Protein AF-A0A961XLS7-F1 (afdb_monomer_lite)

Sequence (110 aa):
ITLLITVAAMMVSVLLALRSRLVAMQKNRADRYNYQLLDINRRATAATGADDLDALSAELAAIQETVVVALDTDEVTDEGFQSFALLWASVRQTIAERRAELGASTARGM

Structure (mmCIF, N/CA/C/O backbone):
data_AF-A0A961XLS7-F1
#
_entry.id   AF-A0A961XLS7-F1
#
loop_
_atom_site.group_PDB
_atom_site.id
_atom_site.type_symbol
_atom_site.label_atom_id
_atom_site.label_alt_id
_atom_site.label_comp_id
_atom_site.label_asym_id
_atom_site.label_entity_id
_atom_site.label_seq_id
_atom_site.pdbx_PDB_ins_code
_atom_site.Cartn_x
_atom_site.Cartn_y
_atom_site.Cartn_z
_atom_site.occupancy
_atom_site.B_iso_or_equiv
_atom_site.auth_seq_id
_atom_site.auth_comp_id
_atom_site.auth_asym_id
_atom_site.auth_atom_id
_atom_site.pdbx_PDB_model_num
ATOM 1 N N . ILE A 1 1 ? 35.653 7.200 -37.192 1.00 72.81 1 ILE A N 1
ATOM 2 C CA . ILE A 1 1 ? 35.684 6.866 -35.743 1.00 72.81 1 ILE A CA 1
ATOM 3 C C . ILE A 1 1 ? 34.692 7.734 -34.970 1.00 72.81 1 ILE A C 1
ATOM 5 O O . ILE A 1 1 ? 33.825 7.182 -34.311 1.00 72.81 1 ILE A O 1
ATOM 9 N N . THR A 1 2 ? 34.725 9.059 -35.130 1.00 81.50 2 THR A N 1
ATOM 10 C CA . THR A 1 2 ? 33.808 10.001 -34.458 1.00 81.50 2 THR A CA 1
ATOM 11 C C . THR A 1 2 ? 32.328 9.685 -34.696 1.00 81.50 2 THR A C 1
ATOM 13 O O . THR A 1 2 ? 31.580 9.592 -33.734 1.00 81.50 2 THR A O 1
ATOM 16 N N . LEU A 1 3 ? 31.930 9.393 -35.943 1.00 80.00 3 LEU A N 1
ATOM 17 C CA . LEU A 1 3 ? 30.543 9.049 -36.295 1.00 80.00 3 LEU A CA 1
ATOM 18 C C . LEU A 1 3 ? 30.008 7.819 -35.534 1.00 80.00 3 LEU A C 1
ATOM 20 O O . LEU A 1 3 ? 28.873 7.826 -35.071 1.00 80.00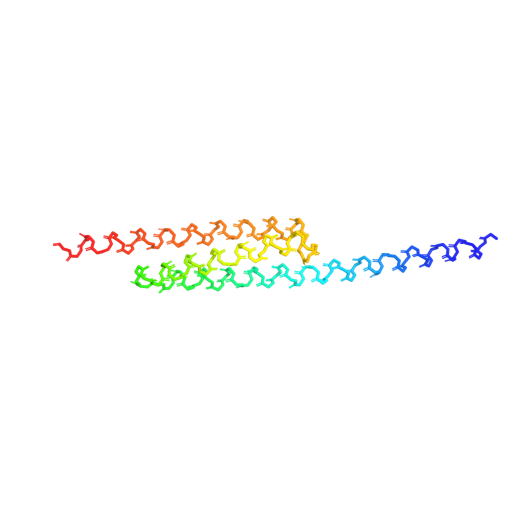 3 LEU A O 1
ATOM 24 N N . LEU A 1 4 ? 30.833 6.781 -35.360 1.00 85.31 4 LEU A N 1
ATOM 25 C CA . LEU A 1 4 ? 30.448 5.562 -34.636 1.00 85.31 4 LEU A CA 1
ATOM 26 C C . LEU A 1 4 ? 30.215 5.837 -33.147 1.00 85.31 4 LEU A C 1
ATOM 28 O O . LEU A 1 4 ? 29.266 5.316 -32.570 1.00 85.31 4 LEU A O 1
ATOM 32 N N . ILE A 1 5 ? 31.047 6.689 -32.544 1.00 84.88 5 ILE A N 1
ATOM 33 C CA . ILE A 1 5 ? 30.915 7.086 -31.138 1.00 84.88 5 ILE A CA 1
ATOM 34 C C . ILE A 1 5 ? 29.623 7.884 -30.936 1.00 84.88 5 ILE A C 1
ATOM 36 O O . ILE A 1 5 ? 28.893 7.638 -29.979 1.00 84.88 5 ILE A O 1
ATOM 40 N N . THR A 1 6 ? 29.295 8.798 -31.854 1.00 86.12 6 THR A N 1
ATOM 41 C CA . THR A 1 6 ? 28.066 9.598 -31.761 1.00 86.12 6 THR A CA 1
ATOM 42 C C . THR A 1 6 ? 26.818 8.729 -31.914 1.00 86.12 6 THR A C 1
ATOM 44 O O . THR A 1 6 ? 25.890 8.847 -31.118 1.00 86.12 6 THR A O 1
ATOM 47 N N . VAL A 1 7 ? 26.813 7.801 -32.876 1.00 87.12 7 VAL A N 1
ATOM 48 C CA . VAL A 1 7 ? 25.693 6.867 -33.085 1.00 87.12 7 VAL A CA 1
ATOM 49 C C . VAL A 1 7 ? 25.506 5.939 -31.876 1.00 87.12 7 VAL A C 1
ATOM 51 O O . VAL A 1 7 ? 24.376 5.729 -31.436 1.00 87.12 7 VAL A O 1
ATOM 54 N N . ALA A 1 8 ? 26.594 5.442 -31.279 1.00 86.38 8 ALA A N 1
ATOM 55 C CA . ALA A 1 8 ? 26.534 4.644 -30.054 1.00 86.38 8 ALA A CA 1
ATOM 56 C C . ALA A 1 8 ? 25.984 5.446 -28.861 1.00 86.38 8 ALA A C 1
ATOM 58 O O . ALA A 1 8 ? 25.101 4.966 -28.150 1.00 86.38 8 ALA A O 1
ATOM 59 N N . ALA A 1 9 ? 26.442 6.688 -28.674 1.00 84.50 9 ALA A N 1
ATOM 60 C CA . ALA A 1 9 ? 25.943 7.564 -27.617 1.00 84.50 9 ALA A CA 1
ATOM 61 C C . ALA A 1 9 ? 24.441 7.868 -27.780 1.00 84.50 9 ALA A C 1
ATOM 63 O O . ALA A 1 9 ? 23.694 7.863 -26.797 1.00 84.50 9 ALA A O 1
ATOM 64 N N . MET A 1 10 ? 23.969 8.066 -29.016 1.00 86.62 10 MET A N 1
ATOM 65 C CA . MET A 1 10 ? 22.543 8.255 -29.301 1.00 86.62 10 MET A CA 1
ATOM 66 C C . MET A 1 10 ? 21.721 7.003 -28.981 1.00 86.62 10 MET A C 1
ATOM 68 O O . MET A 1 10 ? 20.676 7.124 -28.348 1.00 86.62 10 MET A O 1
ATOM 72 N N . MET A 1 11 ? 22.198 5.805 -29.339 1.00 89.06 11 MET A N 1
ATOM 73 C CA . MET A 1 11 ? 21.508 4.553 -28.997 1.00 89.06 11 MET A CA 1
ATOM 74 C C . MET A 1 11 ? 21.374 4.361 -27.484 1.00 89.06 11 MET A C 1
ATOM 76 O O . MET A 1 11 ? 20.286 4.049 -27.005 1.00 89.06 11 MET A O 1
ATOM 80 N N . VAL A 1 12 ? 22.440 4.615 -26.719 1.00 89.12 12 VAL A N 1
ATOM 81 C CA . VAL A 1 12 ? 22.392 4.558 -25.247 1.00 89.12 12 VAL A CA 1
ATOM 82 C C . VAL A 1 12 ? 21.394 5.576 -24.694 1.00 89.12 12 VAL A C 1
ATOM 84 O O . VAL A 1 12 ? 20.611 5.252 -23.804 1.00 89.12 12 VAL A O 1
ATOM 87 N N . SER A 1 13 ? 21.365 6.784 -25.256 1.00 86.88 13 SER A N 1
ATOM 88 C CA . SER A 1 13 ? 20.449 7.848 -24.824 1.00 86.88 13 SER A CA 1
ATOM 89 C C . SER A 1 13 ? 18.984 7.477 -25.069 1.00 86.88 13 SER A C 1
ATOM 91 O O . SER A 1 13 ? 18.143 7.674 -24.193 1.00 86.88 13 SER A O 1
ATOM 93 N N . VAL A 1 14 ? 18.680 6.882 -26.226 1.00 87.00 14 VAL A N 1
ATOM 94 C CA . VAL A 1 14 ? 17.339 6.371 -26.547 1.00 87.00 14 VAL A CA 1
ATOM 95 C C . VAL A 1 14 ? 16.946 5.240 -25.595 1.00 87.00 14 VAL A C 1
ATOM 97 O O . VAL A 1 14 ? 15.831 5.245 -25.075 1.00 87.00 14 VAL A O 1
ATOM 100 N N . LEU A 1 15 ? 17.862 4.311 -25.305 1.00 88.12 15 LEU A N 1
ATOM 101 C CA . LEU A 1 15 ? 17.605 3.194 -24.393 1.00 88.12 15 LEU A CA 1
ATOM 102 C C . LEU A 1 15 ? 17.307 3.680 -22.964 1.00 88.12 15 LEU A C 1
ATOM 104 O O . LEU A 1 15 ? 16.359 3.220 -22.328 1.00 88.12 15 LEU A O 1
ATOM 108 N N . LEU A 1 16 ? 18.079 4.654 -22.475 1.00 87.75 16 LEU A N 1
ATOM 109 C CA . LEU A 1 16 ? 17.879 5.267 -21.161 1.00 87.75 16 LEU A CA 1
ATOM 110 C C . LEU A 1 16 ? 16.563 6.048 -21.082 1.00 87.75 16 LEU A C 1
ATOM 112 O O . LEU A 1 16 ? 15.865 5.958 -20.073 1.00 87.75 16 LEU A O 1
ATOM 116 N N . ALA A 1 17 ? 16.199 6.775 -22.140 1.00 82.62 17 ALA A N 1
ATOM 117 C CA . ALA A 1 17 ? 14.940 7.514 -22.208 1.00 82.62 17 ALA A CA 1
ATOM 118 C C . ALA A 1 17 ? 13.714 6.587 -22.271 1.00 82.62 17 ALA A C 1
ATOM 120 O O . ALA A 1 17 ? 12.668 6.894 -21.701 1.00 82.62 17 ALA A O 1
ATOM 121 N N . LEU A 1 18 ? 13.829 5.438 -22.940 1.00 84.50 18 LEU A N 1
ATOM 122 C CA . LEU A 1 18 ? 12.768 4.436 -22.958 1.00 84.50 18 LEU A CA 1
ATOM 123 C C . LEU A 1 18 ? 12.611 3.781 -21.581 1.00 84.50 18 LEU A C 1
ATOM 125 O O . LEU A 1 18 ? 11.497 3.695 -21.064 1.00 84.50 18 LEU A O 1
ATOM 129 N N . ARG A 1 19 ? 13.730 3.405 -20.949 1.00 83.00 19 ARG A N 1
ATOM 130 C CA . ARG A 1 19 ? 13.738 2.868 -19.583 1.00 83.00 19 ARG A CA 1
ATOM 131 C C . ARG A 1 19 ? 13.115 3.848 -18.588 1.00 83.00 19 ARG A C 1
ATOM 133 O O . ARG A 1 19 ? 12.292 3.437 -17.778 1.00 83.00 19 ARG A O 1
ATOM 140 N N . SER A 1 20 ? 13.475 5.132 -18.645 1.00 75.94 20 SER A N 1
ATOM 141 C CA . SER A 1 20 ? 12.946 6.131 -17.707 1.00 75.94 20 SER A CA 1
ATOM 142 C C . SER A 1 20 ? 11.436 6.326 -17.849 1.00 75.94 20 SER A C 1
ATOM 144 O O . SER A 1 20 ? 10.752 6.493 -16.842 1.00 75.94 20 SER A O 1
ATOM 146 N N . ARG A 1 21 ? 10.894 6.233 -19.071 1.00 80.31 21 ARG A N 1
ATOM 147 C CA . ARG A 1 21 ? 9.444 6.277 -19.311 1.00 80.31 21 ARG A CA 1
ATOM 148 C C . ARG A 1 21 ? 8.714 5.073 -18.723 1.00 80.31 21 ARG A C 1
ATOM 150 O O . ARG A 1 21 ? 7.679 5.266 -18.093 1.00 80.31 21 ARG A O 1
ATOM 157 N N . LEU A 1 22 ? 9.253 3.864 -18.883 1.00 75.75 22 LEU A N 1
ATOM 158 C CA . LEU A 1 22 ? 8.662 2.652 -18.302 1.00 75.75 22 LEU A CA 1
ATOM 159 C C . LEU A 1 22 ? 8.643 2.719 -16.769 1.00 75.75 22 LEU A C 1
ATOM 161 O O . LEU A 1 22 ? 7.594 2.522 -16.159 1.00 75.75 22 LEU A O 1
ATOM 165 N N . VAL A 1 23 ? 9.764 3.114 -16.157 1.00 74.44 23 VAL A N 1
ATOM 166 C CA . VAL A 1 23 ? 9.864 3.297 -14.699 1.00 74.44 23 VAL A CA 1
ATOM 167 C C . VAL A 1 23 ? 8.893 4.373 -14.203 1.00 74.44 23 VAL A C 1
ATOM 169 O O . VAL A 1 23 ? 8.226 4.183 -13.188 1.00 74.44 23 VAL A O 1
ATOM 172 N N . ALA A 1 24 ? 8.759 5.492 -14.923 1.00 72.81 24 ALA A N 1
ATOM 173 C CA . ALA A 1 24 ? 7.811 6.546 -14.565 1.00 72.81 24 ALA A CA 1
ATOM 174 C C . ALA A 1 24 ? 6.349 6.064 -14.623 1.00 72.81 24 ALA A C 1
ATOM 176 O O . ALA A 1 24 ? 5.552 6.422 -13.756 1.00 72.81 24 ALA A O 1
ATOM 177 N N . MET A 1 25 ? 5.995 5.227 -15.605 1.00 73.62 25 MET A N 1
ATOM 178 C CA . MET A 1 25 ? 4.656 4.638 -15.703 1.00 73.62 25 MET A CA 1
ATOM 179 C C . MET A 1 25 ? 4.367 3.651 -14.565 1.00 73.62 25 MET A C 1
ATOM 181 O O . MET A 1 25 ? 3.286 3.713 -13.981 1.00 73.62 25 MET A O 1
ATOM 185 N N . GLN A 1 26 ? 5.322 2.781 -14.223 1.00 77.19 26 GLN A N 1
ATOM 186 C CA . GLN A 1 26 ? 5.185 1.835 -13.106 1.00 77.19 26 GLN A CA 1
ATOM 187 C C . GLN A 1 26 ? 5.067 2.564 -11.761 1.00 77.19 26 GLN A C 1
ATOM 189 O O . GLN A 1 26 ? 4.192 2.245 -10.956 1.00 77.19 26 GLN A O 1
ATOM 194 N N . LYS A 1 27 ? 5.877 3.611 -11.539 1.00 74.81 27 LYS A N 1
ATOM 195 C CA . LYS A 1 27 ? 5.785 4.460 -10.341 1.00 74.81 27 LYS A CA 1
ATOM 196 C C . LYS A 1 27 ? 4.395 5.081 -10.190 1.00 74.81 27 LYS A C 1
ATOM 198 O O . LYS A 1 27 ? 3.798 4.995 -9.124 1.00 74.81 27 LYS A O 1
ATOM 203 N N . ASN A 1 28 ? 3.843 5.616 -11.278 1.00 73.00 28 ASN A N 1
ATOM 204 C CA . ASN A 1 28 ? 2.505 6.204 -11.270 1.00 73.00 28 ASN A CA 1
ATOM 205 C C . ASN A 1 28 ? 1.404 5.180 -10.913 1.00 73.00 28 ASN A C 1
ATOM 207 O O . ASN A 1 28 ? 0.387 5.550 -10.325 1.00 73.00 28 ASN A O 1
ATOM 211 N N . ARG A 1 29 ? 1.590 3.886 -11.233 1.00 78.56 29 ARG A N 1
ATOM 212 C CA . ARG A 1 29 ? 0.673 2.826 -10.777 1.00 78.56 29 ARG A CA 1
ATOM 213 C C . ARG A 1 29 ? 0.851 2.488 -9.302 1.00 78.56 29 ARG A C 1
ATOM 215 O O . ARG A 1 29 ? -0.153 2.383 -8.605 1.00 78.56 29 ARG A O 1
ATOM 222 N N . ALA A 1 30 ? 2.086 2.346 -8.823 1.00 83.38 30 ALA A N 1
ATOM 223 C CA . ALA A 1 30 ? 2.355 2.084 -7.407 1.00 83.38 30 ALA A CA 1
ATOM 224 C C . ALA A 1 30 ? 1.776 3.192 -6.506 1.00 83.38 30 ALA A C 1
ATOM 226 O O . ALA A 1 30 ? 1.119 2.907 -5.503 1.00 83.38 30 ALA A O 1
ATOM 227 N N . ASP A 1 31 ? 1.922 4.455 -6.919 1.00 87.25 31 ASP A N 1
ATOM 228 C CA . ASP A 1 31 ? 1.378 5.610 -6.201 1.00 87.25 31 ASP A CA 1
ATOM 229 C C . ASP A 1 31 ? -0.153 5.546 -6.073 1.00 87.25 31 ASP A C 1
ATOM 231 O O . ASP A 1 31 ? -0.705 5.905 -5.032 1.00 87.25 31 ASP A O 1
ATOM 235 N N . ARG A 1 32 ? -0.858 5.018 -7.084 1.00 89.56 32 ARG A N 1
ATOM 236 C CA . ARG A 1 32 ? -2.317 4.842 -7.032 1.00 89.56 32 ARG A CA 1
ATOM 237 C C . ARG A 1 32 ? -2.740 3.934 -5.878 1.00 89.56 32 ARG A C 1
ATOM 239 O O . ARG A 1 32 ? -3.662 4.291 -5.147 1.00 89.56 32 ARG A O 1
ATOM 246 N N . TYR A 1 33 ? -2.065 2.801 -5.696 1.00 91.62 33 TYR A N 1
ATOM 247 C CA . TYR A 1 33 ? -2.362 1.882 -4.595 1.00 91.62 33 TYR A CA 1
ATOM 248 C C . TYR A 1 33 ? -2.046 2.512 -3.238 1.00 91.62 33 TYR A C 1
ATOM 250 O O . TYR A 1 33 ? -2.832 2.388 -2.300 1.00 91.62 33 TYR A O 1
ATOM 258 N N . ASN A 1 34 ? -0.957 3.280 -3.150 1.00 92.00 34 ASN A N 1
ATOM 259 C CA . ASN A 1 34 ? -0.616 4.018 -1.936 1.00 92.00 34 ASN A CA 1
ATOM 260 C C . ASN A 1 34 ? -1.705 5.034 -1.558 1.00 92.00 34 ASN A C 1
ATOM 262 O O . ASN A 1 34 ? -2.088 5.117 -0.392 1.00 92.00 34 ASN A O 1
ATOM 266 N N . TYR A 1 35 ? -2.268 5.765 -2.526 1.00 92.56 35 TYR A N 1
ATOM 267 C CA . TYR A 1 35 ? -3.382 6.679 -2.256 1.00 92.56 35 TYR A CA 1
ATOM 268 C C . TYR A 1 35 ? -4.638 5.960 -1.759 1.00 92.56 35 TYR A C 1
ATOM 270 O O . TYR A 1 35 ? -5.309 6.477 -0.865 1.00 92.56 35 TYR A O 1
ATOM 278 N N . GLN A 1 36 ? -4.939 4.770 -2.286 1.00 94.44 36 GLN A N 1
ATOM 279 C CA . GLN A 1 36 ? -6.063 3.966 -1.798 1.00 94.44 36 GLN A CA 1
ATOM 280 C C . GLN A 1 36 ? -5.839 3.521 -0.347 1.00 94.44 36 GLN A C 1
ATOM 282 O O . GLN A 1 36 ? -6.738 3.658 0.479 1.00 94.44 36 GLN A O 1
ATOM 287 N N . LEU A 1 37 ? -4.626 3.079 0.001 1.00 95.94 37 LEU A N 1
ATOM 288 C CA . LEU A 1 37 ? -4.280 2.742 1.384 1.00 95.94 37 LEU A CA 1
ATOM 289 C C . LEU A 1 37 ? -4.411 3.946 2.326 1.00 95.94 37 LEU A C 1
ATOM 291 O O . LEU A 1 37 ? -4.971 3.817 3.412 1.00 95.94 37 LEU A O 1
ATOM 295 N N . LEU A 1 38 ? -3.944 5.128 1.914 1.00 95.62 38 LEU A N 1
ATOM 296 C CA . LEU A 1 38 ? -4.080 6.352 2.711 1.00 95.62 38 LEU A CA 1
ATOM 297 C C . LEU A 1 38 ? -5.546 6.748 2.932 1.00 95.62 38 LEU A C 1
ATOM 299 O O . LEU A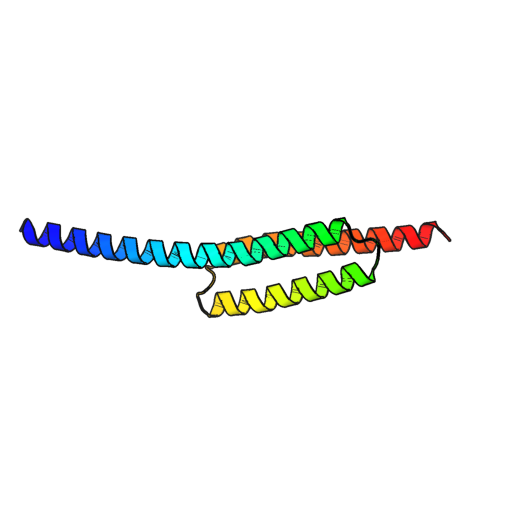 1 38 ? -5.882 7.284 3.990 1.00 95.62 38 LEU A O 1
ATOM 303 N N . ASP A 1 39 ? -6.418 6.497 1.955 1.00 96.50 39 ASP A N 1
ATOM 304 C CA . ASP A 1 39 ? -7.854 6.736 2.094 1.00 96.50 39 ASP A CA 1
ATOM 305 C C . ASP A 1 39 ? -8.508 5.762 3.082 1.00 96.50 39 ASP A C 1
ATOM 307 O O . ASP A 1 39 ? -9.201 6.199 4.006 1.00 96.50 39 ASP A O 1
ATOM 311 N N . ILE A 1 40 ? -8.203 4.464 2.963 1.00 96.38 40 ILE A N 1
ATOM 312 C CA . ILE A 1 40 ? -8.637 3.436 3.922 1.00 96.38 40 ILE A CA 1
ATOM 313 C C . ILE A 1 40 ? -8.170 3.799 5.328 1.00 96.38 40 ILE A C 1
ATOM 315 O O . ILE A 1 40 ? -8.961 3.737 6.264 1.00 96.38 40 ILE A O 1
ATOM 319 N N . ASN A 1 41 ? -6.919 4.233 5.485 1.00 96.62 41 ASN A N 1
ATOM 320 C CA . ASN A 1 41 ? -6.382 4.629 6.781 1.00 96.62 41 ASN A CA 1
ATOM 321 C C . ASN A 1 41 ? -7.182 5.778 7.404 1.00 96.62 41 ASN A C 1
ATOM 323 O O . ASN A 1 41 ? -7.585 5.710 8.563 1.00 96.62 41 ASN A O 1
ATOM 327 N N . ARG A 1 42 ? -7.469 6.818 6.611 1.00 96.94 42 ARG A N 1
ATOM 328 C CA . ARG A 1 42 ? -8.260 7.973 7.054 1.00 96.94 42 ARG A CA 1
ATOM 329 C C . ARG A 1 42 ? -9.659 7.551 7.501 1.00 96.94 42 ARG A C 1
ATOM 331 O O . ARG A 1 42 ? -10.140 8.008 8.536 1.00 96.94 42 ARG A O 1
ATOM 338 N N . ARG A 1 43 ? -10.300 6.670 6.730 1.00 96.81 43 ARG A N 1
ATOM 339 C CA . ARG A 1 43 ? -11.623 6.116 7.044 1.00 96.81 43 ARG A CA 1
ATOM 340 C C . ARG A 1 43 ? -11.587 5.222 8.283 1.00 96.81 43 ARG A C 1
ATOM 342 O O . ARG A 1 43 ? -12.487 5.325 9.106 1.00 96.81 43 ARG A O 1
ATOM 349 N N . ALA A 1 44 ? -10.540 4.420 8.461 1.00 95.56 44 ALA A N 1
ATOM 350 C CA . ALA A 1 44 ? -10.347 3.586 9.644 1.00 95.56 44 ALA A CA 1
ATOM 351 C C . ALA A 1 44 ? -10.217 4.429 10.914 1.00 95.56 44 ALA A C 1
ATOM 353 O O . ALA A 1 44 ? -10.895 4.150 11.896 1.00 95.56 44 ALA A O 1
ATOM 354 N N . THR A 1 45 ? -9.428 5.506 10.889 1.00 94.06 45 THR A N 1
ATOM 355 C CA . THR A 1 45 ? -9.318 6.428 12.031 1.00 94.06 45 THR A CA 1
ATOM 356 C C . THR A 1 45 ? -10.658 7.087 12.379 1.00 94.06 45 THR A C 1
ATOM 358 O O . THR A 1 45 ? -10.953 7.300 13.553 1.00 94.06 45 THR A O 1
ATOM 361 N N . ALA A 1 46 ? -11.482 7.396 11.375 1.00 94.31 46 ALA A N 1
ATOM 362 C CA . ALA A 1 46 ? -12.787 8.031 11.562 1.00 94.31 46 ALA A CA 1
ATOM 363 C C . ALA A 1 46 ? -13.932 7.046 11.870 1.00 94.31 46 ALA A C 1
ATOM 365 O O . ALA A 1 46 ? -15.031 7.488 12.203 1.00 94.31 46 ALA A O 1
ATOM 366 N N . ALA A 1 47 ? -13.701 5.736 11.760 1.00 94.50 47 ALA A N 1
ATOM 367 C CA . ALA A 1 47 ? -14.743 4.730 11.918 1.00 94.50 47 ALA A CA 1
ATOM 368 C C . ALA A 1 47 ? -15.315 4.729 13.342 1.00 94.50 47 ALA A C 1
ATOM 370 O O . ALA A 1 47 ? -14.583 4.815 14.338 1.00 94.50 47 ALA A O 1
ATOM 371 N N . THR A 1 48 ? -16.637 4.607 13.436 1.00 91.75 48 THR A N 1
ATOM 372 C CA . THR A 1 48 ? -17.373 4.567 14.709 1.00 91.75 48 THR A CA 1
ATOM 373 C C . THR A 1 48 ? -18.005 3.208 14.987 1.00 91.75 48 THR A C 1
ATOM 375 O O . THR A 1 48 ? -18.388 2.954 16.126 1.00 91.75 48 THR A O 1
ATOM 378 N N . GLY A 1 49 ? -18.106 2.340 13.976 1.00 90.25 49 GLY A N 1
ATOM 379 C CA . GLY A 1 49 ? -18.662 0.995 14.093 1.00 90.25 49 GLY A CA 1
ATOM 380 C C . GLY A 1 49 ? -17.651 -0.104 13.766 1.00 90.25 49 GLY A C 1
ATOM 381 O O . GLY A 1 49 ? -16.714 0.095 12.994 1.00 90.25 49 GLY A O 1
ATOM 382 N N . ALA A 1 50 ? -17.866 -1.288 14.345 1.00 90.69 50 ALA A N 1
ATOM 383 C CA . ALA A 1 50 ? -17.106 -2.486 13.991 1.00 90.69 50 ALA A CA 1
ATOM 384 C C . ALA A 1 50 ? -17.365 -2.913 12.534 1.00 90.69 50 ALA A C 1
ATOM 386 O O . ALA A 1 50 ? -16.420 -3.279 11.839 1.00 90.69 50 ALA A O 1
ATOM 387 N N . ASP A 1 51 ? -18.604 -2.759 12.057 1.00 92.50 51 ASP A N 1
ATOM 388 C CA . ASP A 1 51 ? -18.998 -3.089 10.682 1.00 92.50 51 ASP A CA 1
ATOM 389 C C . ASP A 1 51 ? -18.238 -2.244 9.641 1.00 92.50 51 ASP A C 1
ATOM 391 O O . ASP A 1 51 ? -17.794 -2.762 8.614 1.00 92.50 51 ASP A O 1
ATOM 395 N N . ASP A 1 52 ? -18.001 -0.956 9.929 1.00 93.06 52 ASP A N 1
ATOM 396 C CA . ASP A 1 52 ? -17.197 -0.074 9.067 1.00 93.06 52 ASP A CA 1
ATOM 397 C C . ASP A 1 52 ? -15.760 -0.598 8.935 1.00 93.06 52 ASP A C 1
ATOM 399 O O . ASP A 1 52 ? -15.169 -0.596 7.852 1.00 93.06 52 ASP A O 1
ATOM 403 N N . LEU A 1 53 ? -15.188 -1.075 10.045 1.00 95.00 53 LEU A N 1
ATOM 404 C CA . LEU A 1 53 ? -13.840 -1.638 10.077 1.00 95.00 53 LEU A CA 1
ATOM 405 C C . LEU A 1 53 ? -13.762 -2.996 9.375 1.00 95.00 53 LEU A C 1
ATOM 407 O O . LEU A 1 53 ? -12.711 -3.323 8.817 1.00 95.00 53 LEU A O 1
ATOM 411 N N . ASP A 1 54 ? -14.828 -3.795 9.394 1.00 95.00 54 ASP A N 1
ATOM 412 C CA . ASP A 1 54 ? -14.912 -5.048 8.637 1.00 95.00 54 ASP A CA 1
ATOM 413 C C . ASP A 1 54 ? -14.927 -4.759 7.132 1.00 95.00 54 ASP A C 1
ATOM 415 O O . ASP A 1 54 ? -14.126 -5.332 6.388 1.00 95.00 54 ASP A O 1
ATOM 419 N N . ALA A 1 55 ? -15.736 -3.789 6.694 1.00 96.25 55 ALA A N 1
ATOM 420 C CA . ALA A 1 55 ? -15.763 -3.339 5.303 1.00 96.25 55 ALA A CA 1
ATOM 421 C C . ALA A 1 55 ? -14.392 -2.810 4.840 1.00 96.25 55 ALA A C 1
ATOM 423 O O . ALA A 1 55 ? -13.900 -3.188 3.776 1.00 96.25 55 ALA A O 1
ATOM 424 N N . LEU A 1 56 ? -13.726 -1.996 5.667 1.00 97.00 56 LEU A N 1
ATOM 425 C CA . LEU A 1 56 ? -12.372 -1.495 5.400 1.00 97.00 56 LEU A CA 1
ATOM 426 C C . LEU A 1 56 ? -11.326 -2.614 5.335 1.00 97.00 56 LEU A C 1
ATOM 428 O O . LEU A 1 56 ? -10.411 -2.555 4.516 1.00 97.00 56 LEU A O 1
ATOM 432 N N . SER A 1 57 ? -11.460 -3.643 6.177 1.00 96.44 57 SER A N 1
ATOM 433 C CA . SER A 1 57 ? -10.565 -4.808 6.164 1.00 96.44 57 SER A CA 1
ATOM 434 C C . SER A 1 57 ? -10.710 -5.606 4.865 1.00 96.44 57 SER A C 1
ATOM 436 O O . SER A 1 57 ? -9.709 -6.052 4.305 1.00 96.44 57 SER A O 1
ATOM 438 N N . ALA A 1 58 ? -11.940 -5.758 4.365 1.00 96.88 58 ALA A N 1
ATOM 439 C CA . ALA A 1 58 ? -12.211 -6.417 3.091 1.00 96.88 58 ALA A CA 1
ATOM 440 C C . ALA A 1 58 ? -11.655 -5.617 1.901 1.00 96.88 58 ALA A C 1
ATOM 442 O O . ALA A 1 58 ? -11.016 -6.187 1.018 1.00 96.88 58 ALA A O 1
ATOM 443 N N . GLU A 1 59 ? -11.828 -4.292 1.899 1.00 96.81 59 GLU A N 1
ATOM 444 C CA . GLU A 1 59 ? -11.259 -3.416 0.866 1.00 96.81 59 GLU A CA 1
ATOM 445 C C . GLU A 1 59 ? -9.725 -3.473 0.854 1.00 96.81 59 GLU A C 1
ATOM 447 O O . GLU A 1 59 ? -9.104 -3.595 -0.204 1.00 96.81 59 GLU A O 1
ATOM 452 N N . LEU A 1 60 ? -9.106 -3.473 2.038 1.00 96.88 60 LEU A N 1
ATOM 453 C CA . LEU A 1 60 ? -7.661 -3.608 2.193 1.00 96.88 60 LEU A CA 1
ATOM 454 C C . LEU A 1 60 ? -7.133 -4.942 1.631 1.00 96.88 60 LEU A C 1
ATOM 456 O O . LEU A 1 60 ? -6.053 -4.976 1.034 1.00 96.88 60 LEU A O 1
ATOM 460 N N . ALA A 1 61 ? -7.883 -6.034 1.806 1.00 96.12 61 ALA A N 1
ATOM 461 C CA . ALA A 1 61 ? -7.543 -7.342 1.249 1.00 96.12 61 ALA A CA 1
ATOM 462 C C . ALA A 1 61 ? -7.667 -7.366 -0.285 1.00 96.12 61 ALA A C 1
ATOM 464 O O . ALA A 1 61 ? -6.771 -7.865 -0.964 1.00 96.12 61 ALA A O 1
ATOM 465 N N . ALA A 1 62 ? -8.718 -6.760 -0.844 1.00 96.44 62 ALA A N 1
ATOM 466 C CA . ALA A 1 62 ? -8.911 -6.680 -2.293 1.00 96.44 62 ALA A CA 1
ATOM 467 C C . ALA A 1 62 ? -7.793 -5.881 -2.995 1.00 96.44 62 ALA A C 1
ATOM 469 O O . ALA A 1 62 ? -7.319 -6.257 -4.072 1.00 96.44 62 ALA A O 1
ATOM 470 N N . ILE A 1 63 ? -7.320 -4.793 -2.375 1.00 95.00 63 ILE A N 1
ATOM 471 C CA . ILE A 1 63 ? -6.177 -4.025 -2.895 1.00 95.00 63 ILE A CA 1
ATOM 472 C C . ILE A 1 63 ? -4.900 -4.865 -2.865 1.00 95.00 63 ILE A C 1
ATOM 474 O O . ILE A 1 63 ? -4.126 -4.820 -3.819 1.00 95.00 63 ILE A O 1
ATOM 478 N N . GLN A 1 64 ? -4.678 -5.641 -1.799 1.00 94.94 64 GLN A N 1
ATOM 479 C CA . GLN A 1 64 ? -3.514 -6.522 -1.707 1.00 94.94 64 GLN A CA 1
ATOM 480 C C . GLN A 1 64 ? -3.489 -7.545 -2.846 1.00 94.94 64 GLN A C 1
ATOM 482 O O . GLN A 1 64 ? -2.454 -7.701 -3.488 1.00 94.94 64 GLN A O 1
ATOM 487 N N . GLU A 1 65 ? -4.618 -8.196 -3.129 1.00 94.94 65 GLU A N 1
ATOM 488 C CA . GLU A 1 65 ? -4.733 -9.139 -4.246 1.00 94.94 65 GLU A CA 1
ATOM 489 C C . GLU A 1 65 ? -4.416 -8.461 -5.587 1.00 94.94 65 GLU A C 1
ATOM 491 O O . GLU A 1 65 ? -3.592 -8.949 -6.361 1.00 94.94 65 GLU A O 1
ATOM 496 N N . THR A 1 66 ? -4.991 -7.277 -5.816 1.00 93.25 66 THR A N 1
ATOM 497 C CA . THR A 1 66 ? -4.766 -6.499 -7.044 1.00 93.25 66 THR A CA 1
ATOM 498 C C . THR A 1 66 ? -3.292 -6.123 -7.219 1.00 93.25 66 THR A C 1
ATOM 500 O O . THR A 1 66 ? -2.743 -6.248 -8.312 1.00 93.25 66 THR A O 1
ATOM 503 N N . VAL A 1 67 ? -2.627 -5.684 -6.147 1.00 92.62 67 VAL A N 1
ATOM 504 C CA . VAL A 1 67 ? -1.209 -5.307 -6.184 1.00 92.62 67 VAL A CA 1
ATOM 505 C C . VAL A 1 67 ? -0.300 -6.503 -6.441 1.00 92.62 67 VAL A C 1
ATOM 507 O O . VAL A 1 67 ? 0.683 -6.356 -7.161 1.00 92.62 67 VAL A O 1
ATOM 510 N N . VAL A 1 68 ? -0.612 -7.677 -5.890 1.00 93.19 68 VAL A N 1
ATOM 511 C CA . VAL A 1 68 ? 0.178 -8.893 -6.140 1.00 93.19 68 VAL A CA 1
ATOM 512 C C . VAL A 1 68 ? 0.111 -9.288 -7.616 1.00 93.19 68 VAL A C 1
ATOM 514 O O . VAL A 1 68 ? 1.144 -9.580 -8.211 1.00 93.19 68 VAL A O 1
ATOM 517 N N . VAL A 1 69 ? -1.069 -9.212 -8.239 1.00 92.56 69 VAL A N 1
ATOM 518 C CA . VAL A 1 69 ? -1.210 -9.432 -9.690 1.00 92.56 69 VAL A CA 1
ATOM 519 C C . VAL A 1 69 ? -0.477 -8.349 -10.490 1.00 92.56 69 VAL A C 1
A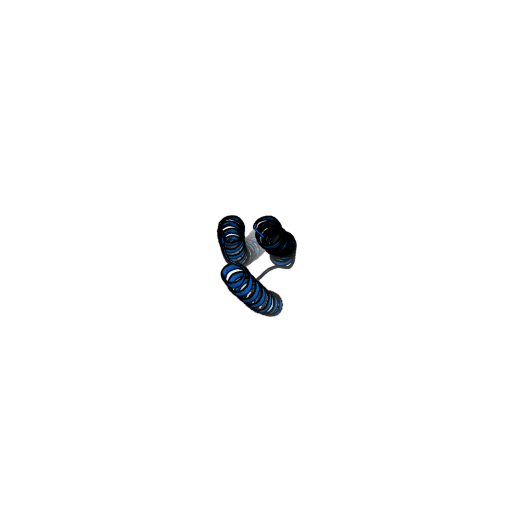TOM 521 O O . VAL A 1 69 ? 0.165 -8.641 -11.498 1.00 92.56 69 VAL A O 1
ATOM 524 N N . ALA A 1 70 ? -0.525 -7.094 -10.040 1.00 89.31 70 ALA A N 1
ATOM 525 C CA . ALA A 1 70 ? 0.184 -5.993 -10.691 1.00 89.31 70 ALA A CA 1
ATOM 526 C C . ALA A 1 70 ? 1.716 -6.136 -10.600 1.00 89.31 70 ALA A C 1
ATOM 528 O O . ALA A 1 70 ? 2.423 -5.698 -11.504 1.00 89.31 70 ALA A O 1
ATOM 529 N N . LEU A 1 71 ? 2.234 -6.755 -9.536 1.00 90.81 71 LEU A N 1
ATOM 530 C CA . LEU A 1 71 ? 3.651 -7.101 -9.424 1.00 90.81 71 LEU A CA 1
ATOM 531 C C . LEU A 1 71 ? 4.020 -8.213 -10.414 1.00 90.81 71 LEU A C 1
ATOM 533 O O . LEU A 1 71 ? 4.990 -8.071 -11.147 1.00 90.81 71 LEU A O 1
ATOM 537 N N . ASP A 1 72 ? 3.220 -9.281 -10.478 1.00 91.25 72 ASP A N 1
ATOM 538 C CA . ASP A 1 72 ? 3.449 -10.413 -11.393 1.00 91.25 72 ASP A CA 1
ATOM 539 C C . ASP A 1 72 ? 3.414 -10.003 -12.878 1.00 91.25 72 ASP A C 1
ATOM 541 O O . ASP A 1 72 ? 4.129 -10.549 -13.712 1.00 91.25 72 ASP A O 1
ATOM 545 N N . THR A 1 73 ? 2.613 -8.990 -13.211 1.00 87.94 73 THR A N 1
ATOM 546 C CA . THR A 1 73 ? 2.457 -8.470 -14.582 1.00 87.94 73 THR A CA 1
ATOM 547 C C . THR A 1 73 ? 3.427 -7.335 -14.937 1.00 87.94 73 THR A C 1
ATOM 549 O O . THR A 1 73 ? 3.221 -6.647 -15.939 1.00 87.94 73 THR A O 1
ATOM 552 N N . ASP A 1 74 ? 4.476 -7.117 -14.132 1.00 86.75 74 ASP A N 1
ATOM 553 C CA . ASP A 1 74 ? 5.455 -6.024 -14.271 1.00 86.75 74 ASP A CA 1
ATOM 554 C C . ASP A 1 74 ? 4.820 -4.612 -14.303 1.00 86.75 74 ASP A C 1
ATOM 556 O O . ASP A 1 74 ? 5.420 -3.628 -14.758 1.00 86.75 74 ASP A O 1
ATOM 560 N N . GLU A 1 75 ? 3.586 -4.468 -13.818 1.00 84.19 75 GLU A N 1
AT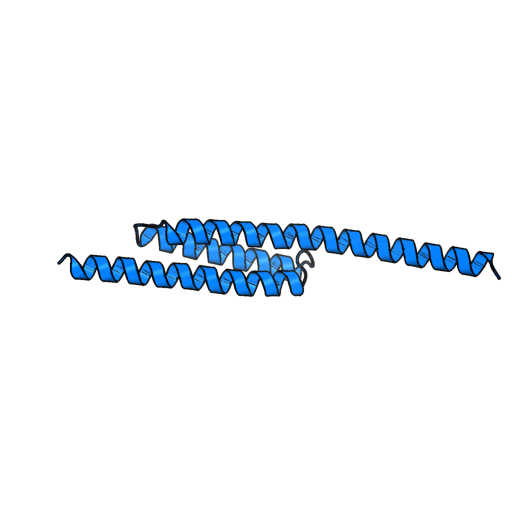OM 561 C CA . GLU A 1 75 ? 2.884 -3.188 -13.732 1.00 84.19 75 GLU A CA 1
ATOM 562 C C . GLU A 1 75 ? 3.308 -2.369 -12.503 1.00 84.19 75 GLU A C 1
ATOM 564 O O . GLU A 1 75 ? 3.166 -1.140 -12.497 1.00 84.19 75 GLU A O 1
ATOM 569 N N . VAL A 1 76 ? 3.849 -3.042 -11.484 1.00 87.44 76 VAL A N 1
ATOM 570 C CA . VAL A 1 76 ? 4.424 -2.485 -10.255 1.00 87.44 76 VAL A CA 1
ATOM 571 C C . VAL A 1 76 ? 5.857 -2.997 -10.107 1.00 87.44 76 VAL A C 1
ATOM 573 O O . VAL A 1 76 ? 6.124 -4.170 -10.324 1.00 87.44 76 VAL A O 1
ATOM 576 N N . THR A 1 77 ? 6.789 -2.118 -9.733 1.00 89.81 77 THR A N 1
ATOM 577 C CA . THR A 1 77 ? 8.178 -2.511 -9.444 1.00 89.81 77 THR A CA 1
ATOM 578 C C . THR A 1 77 ? 8.313 -3.133 -8.056 1.00 89.81 77 THR A C 1
ATOM 580 O O . THR A 1 77 ? 7.530 -2.816 -7.160 1.00 89.81 77 THR A O 1
ATOM 583 N N . ASP A 1 78 ? 9.382 -3.900 -7.825 1.00 90.50 78 ASP A N 1
ATOM 584 C CA . ASP A 1 78 ? 9.731 -4.414 -6.491 1.00 90.50 78 ASP A CA 1
ATOM 585 C C . ASP A 1 78 ? 9.803 -3.304 -5.426 1.00 90.50 78 ASP A C 1
ATOM 587 O O . ASP A 1 78 ? 9.270 -3.449 -4.329 1.00 90.50 78 ASP A O 1
ATOM 591 N N . GLU A 1 79 ? 10.415 -2.159 -5.752 1.00 89.94 79 GLU A N 1
ATOM 592 C CA . GLU A 1 79 ? 10.507 -0.993 -4.857 1.00 89.94 79 GLU A CA 1
ATOM 593 C C . GLU A 1 79 ? 9.120 -0.406 -4.532 1.00 89.94 79 GLU A C 1
ATOM 595 O O . GLU A 1 79 ? 8.819 -0.067 -3.381 1.00 89.94 79 GLU A O 1
ATOM 600 N N . GLY A 1 80 ? 8.254 -0.306 -5.547 1.00 89.56 80 GLY A N 1
ATOM 601 C CA . GLY A 1 80 ? 6.872 0.137 -5.385 1.00 89.56 80 GLY A CA 1
ATOM 602 C C . GLY A 1 80 ? 6.077 -0.819 -4.499 1.00 89.56 80 GLY A C 1
ATOM 603 O O . GLY A 1 80 ? 5.365 -0.374 -3.599 1.00 89.56 80 GLY A O 1
ATOM 604 N N . PHE A 1 81 ? 6.260 -2.126 -4.693 1.00 92.81 81 PHE A N 1
ATOM 605 C CA . PHE A 1 81 ? 5.640 -3.163 -3.877 1.00 92.81 81 PHE A CA 1
ATOM 606 C C . PHE A 1 81 ? 6.141 -3.149 -2.427 1.00 92.81 81 PHE A C 1
ATOM 608 O O . PHE A 1 81 ? 5.338 -3.246 -1.504 1.00 92.81 81 PHE A O 1
ATOM 615 N N . GLN A 1 82 ? 7.445 -2.969 -2.197 1.00 92.62 82 GLN A N 1
ATOM 616 C CA . GLN A 1 82 ? 8.010 -2.841 -0.849 1.00 92.62 82 GLN A CA 1
ATOM 617 C C . GLN A 1 82 ? 7.431 -1.633 -0.106 1.00 92.62 82 GLN A C 1
ATOM 619 O O . GLN A 1 82 ? 7.017 -1.750 1.048 1.00 92.62 82 GLN A O 1
ATOM 624 N N . SER A 1 83 ? 7.355 -0.486 -0.783 1.00 91.56 83 SER A N 1
ATOM 625 C CA . SER A 1 83 ? 6.763 0.735 -0.225 1.00 91.56 83 SER A CA 1
ATOM 626 C C . SER A 1 83 ? 5.282 0.533 0.110 1.00 91.56 83 SER A C 1
ATOM 628 O O . SER A 1 83 ? 4.836 0.880 1.206 1.00 91.56 83 SER A O 1
ATOM 630 N N . PHE A 1 84 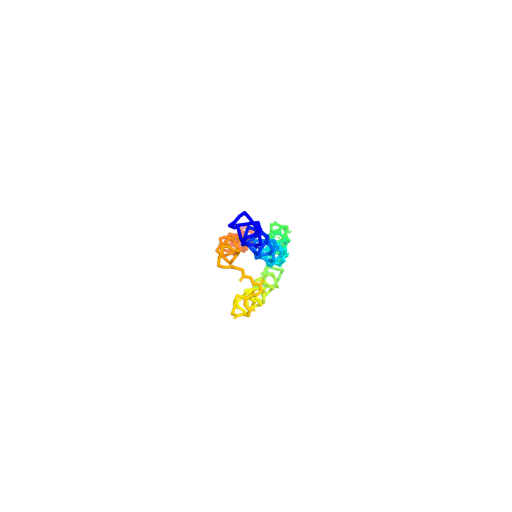? 4.537 -0.096 -0.802 1.00 94.75 84 PHE A N 1
ATOM 631 C CA . PHE A 1 84 ? 3.148 -0.490 -0.587 1.00 94.75 84 PHE A CA 1
ATOM 632 C C . PHE A 1 84 ? 2.998 -1.424 0.621 1.00 94.75 84 PHE A C 1
ATOM 634 O O . PHE A 1 84 ? 2.135 -1.190 1.460 1.00 94.75 84 PHE A O 1
ATOM 641 N N . ALA A 1 85 ? 3.838 -2.455 0.748 1.00 94.88 85 ALA A N 1
ATOM 642 C CA . ALA A 1 85 ? 3.741 -3.451 1.813 1.00 94.88 85 ALA A CA 1
ATOM 643 C C . ALA A 1 85 ? 3.924 -2.830 3.208 1.00 94.88 85 ALA A C 1
ATOM 645 O O . ALA A 1 85 ? 3.200 -3.185 4.141 1.00 94.88 85 ALA A O 1
ATOM 646 N N . LEU A 1 86 ? 4.844 -1.866 3.340 1.00 95.56 86 LEU A N 1
ATOM 647 C CA . LEU A 1 86 ? 5.032 -1.098 4.574 1.00 95.56 86 LEU A CA 1
ATOM 648 C C . LEU A 1 86 ? 3.777 -0.294 4.931 1.00 95.56 86 LEU A C 1
ATOM 650 O O . LEU A 1 86 ? 3.307 -0.342 6.069 1.00 95.56 86 LEU A O 1
ATOM 654 N N . LEU A 1 87 ? 3.210 0.415 3.952 1.00 95.81 87 LEU A N 1
ATOM 655 C CA . LEU A 1 87 ? 2.001 1.202 4.164 1.00 95.81 87 LEU A CA 1
ATOM 656 C C . LEU A 1 87 ? 0.803 0.301 4.490 1.00 95.81 87 LEU A C 1
ATOM 658 O O . LEU A 1 87 ? 0.080 0.565 5.444 1.00 95.81 87 LEU A O 1
ATOM 662 N N . TRP A 1 88 ? 0.628 -0.798 3.759 1.00 97.25 88 TRP A N 1
ATOM 663 C CA . TRP A 1 88 ? -0.437 -1.776 3.974 1.00 97.25 88 TRP A CA 1
ATOM 664 C C . TRP A 1 88 ? -0.400 -2.348 5.393 1.00 97.25 88 TRP A C 1
ATOM 666 O O . TRP A 1 88 ? -1.436 -2.416 6.057 1.00 97.25 88 TRP A O 1
ATOM 676 N N . ALA A 1 89 ? 0.792 -2.699 5.887 1.00 97.25 89 ALA A N 1
ATOM 677 C CA . ALA A 1 89 ? 0.972 -3.182 7.251 1.00 97.25 89 ALA A CA 1
ATOM 678 C C . ALA A 1 89 ? 0.551 -2.125 8.283 1.00 97.25 89 ALA A C 1
ATOM 680 O O . ALA A 1 89 ? -0.169 -2.451 9.229 1.00 97.25 89 ALA A O 1
ATOM 681 N N . SER A 1 90 ? 0.919 -0.858 8.061 1.00 97.19 90 SER A N 1
ATOM 682 C CA . SER A 1 90 ? 0.490 0.258 8.909 1.00 97.19 90 SER A CA 1
ATOM 683 C C . SER A 1 90 ? -1.032 0.421 8.919 1.00 97.19 90 SER A C 1
ATOM 685 O O . SER A 1 90 ? -1.618 0.538 9.989 1.00 97.19 90 SER A O 1
ATOM 687 N N . VAL A 1 91 ? -1.691 0.390 7.756 1.00 97.62 91 VAL A N 1
ATOM 688 C CA . VAL A 1 91 ? -3.156 0.538 7.667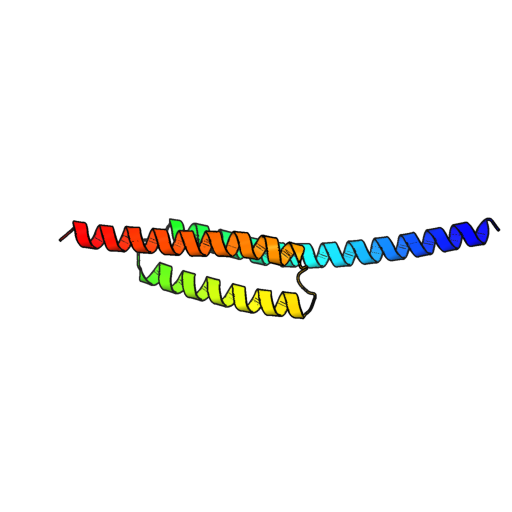 1.00 97.62 91 VAL A CA 1
ATOM 689 C C . VAL A 1 91 ? -3.871 -0.623 8.353 1.00 97.62 91 VAL A C 1
ATOM 691 O O . VAL A 1 91 ? -4.824 -0.416 9.107 1.00 97.62 91 VAL A O 1
ATOM 694 N N . ARG A 1 92 ? -3.389 -1.854 8.146 1.00 97.88 92 ARG A N 1
ATOM 695 C CA . ARG A 1 92 ? -3.913 -3.039 8.831 1.00 97.88 92 ARG A CA 1
ATOM 696 C C . ARG A 1 92 ? -3.815 -2.890 10.348 1.00 97.88 92 ARG A C 1
ATOM 698 O O . ARG A 1 92 ? -4.759 -3.242 11.055 1.00 97.88 92 ARG A O 1
ATOM 705 N N . GLN A 1 93 ? -2.687 -2.382 10.840 1.00 97.75 93 GLN A N 1
ATOM 706 C CA . GLN A 1 93 ? -2.490 -2.126 12.261 1.00 97.75 93 GLN A CA 1
ATOM 707 C C . GLN A 1 93 ? -3.470 -1.064 12.776 1.00 97.75 93 GLN A C 1
ATOM 709 O O . GLN A 1 93 ? -4.152 -1.323 13.763 1.00 97.75 93 GLN A O 1
ATOM 714 N N . THR A 1 94 ? -3.637 0.061 12.078 1.00 97.31 94 THR A N 1
ATOM 715 C CA . THR A 1 94 ? -4.601 1.108 12.460 1.00 97.31 94 THR A CA 1
ATOM 716 C C . THR A 1 94 ? -6.038 0.585 12.532 1.00 97.31 94 THR A C 1
ATOM 718 O O . THR A 1 94 ? -6.764 0.893 13.476 1.00 97.31 94 THR A O 1
ATOM 721 N N . ILE A 1 95 ? -6.458 -0.259 11.583 1.00 97.12 95 ILE A N 1
ATOM 722 C CA . ILE A 1 95 ? -7.776 -0.913 11.630 1.00 97.12 95 ILE A CA 1
ATOM 723 C C . ILE A 1 95 ? -7.906 -1.808 12.872 1.00 97.12 95 ILE A C 1
ATOM 725 O O . ILE A 1 95 ? -8.946 -1.808 13.534 1.00 97.12 95 ILE A O 1
ATOM 729 N N . ALA A 1 96 ? -6.870 -2.588 13.192 1.00 96.31 96 ALA A N 1
ATOM 730 C CA . ALA A 1 96 ? -6.874 -3.475 14.353 1.00 96.31 96 ALA A CA 1
ATOM 731 C C . ALA A 1 96 ? -6.934 -2.694 15.676 1.00 96.31 96 ALA A C 1
ATOM 733 O O . ALA A 1 96 ? -7.728 -3.039 16.553 1.00 96.31 96 ALA A O 1
ATOM 734 N N . GLU A 1 97 ? -6.150 -1.622 15.794 1.00 95.81 97 GLU A N 1
ATOM 735 C CA . GLU A 1 97 ? -6.148 -0.714 16.944 1.00 95.81 97 GLU A CA 1
ATOM 736 C C . GLU A 1 97 ? -7.524 -0.076 17.136 1.00 95.81 97 GLU A C 1
ATOM 738 O O . GLU A 1 97 ? -8.112 -0.185 18.214 1.00 95.81 97 GLU A O 1
ATOM 743 N N . ARG A 1 98 ? -8.109 0.481 16.068 1.00 95.56 98 ARG A N 1
ATOM 744 C CA . ARG A 1 98 ? -9.444 1.080 16.138 1.00 95.56 98 ARG A CA 1
ATOM 745 C C . ARG A 1 98 ? -10.511 0.068 16.551 1.00 95.56 98 ARG A C 1
ATOM 747 O O . ARG A 1 98 ? -11.384 0.384 17.358 1.00 95.56 98 ARG A O 1
ATOM 754 N N . ARG A 1 99 ? -10.437 -1.166 16.043 1.00 95.50 99 ARG A N 1
ATOM 755 C CA . ARG A 1 99 ? -11.369 -2.242 16.422 1.00 95.50 99 ARG A CA 1
ATOM 756 C C . ARG A 1 99 ? -11.275 -2.547 17.918 1.00 95.50 99 ARG A C 1
ATOM 758 O O . ARG A 1 99 ? -12.307 -2.700 18.572 1.00 95.50 99 ARG A O 1
ATOM 765 N N . ALA A 1 100 ? -10.061 -2.594 18.465 1.00 94.19 100 ALA A N 1
ATOM 766 C CA . ALA A 1 100 ? -9.845 -2.798 19.893 1.00 94.19 100 ALA A CA 1
ATOM 767 C C . ALA A 1 100 ? -10.403 -1.637 20.738 1.00 94.19 100 ALA A C 1
ATOM 769 O O . ALA A 1 100 ? -11.059 -1.879 21.752 1.00 94.19 100 ALA A O 1
ATOM 770 N N . GLU A 1 101 ? -10.211 -0.386 20.309 1.00 93.25 101 GLU A N 1
ATOM 771 C CA . GLU A 1 101 ? -10.753 0.801 20.989 1.00 93.25 101 GLU A CA 1
ATOM 772 C C . GLU A 1 101 ? -12.285 0.808 21.048 1.00 93.25 101 GLU A C 1
ATOM 774 O O . GLU A 1 101 ? -12.870 1.114 22.095 1.00 93.25 101 GLU A O 1
ATOM 779 N N . LEU A 1 102 ? -12.939 0.464 19.934 1.00 92.06 102 LEU A N 1
ATOM 780 C CA . LEU A 1 102 ? -14.398 0.397 19.856 1.00 92.06 102 LEU A CA 1
ATOM 781 C C . LEU A 1 102 ? -14.940 -0.718 20.758 1.00 92.06 102 LEU A C 1
ATOM 783 O O . LEU A 1 102 ? -15.841 -0.466 21.557 1.00 92.06 102 LEU A O 1
ATOM 787 N N . GLY A 1 103 ? -14.330 -1.908 20.726 1.00 88.88 103 GLY A N 1
ATOM 788 C CA . GLY A 1 103 ? -14.711 -3.019 21.605 1.00 88.88 103 GLY A CA 1
ATOM 789 C C . GLY A 1 103 ? -14.534 -2.700 23.096 1.00 88.88 103 GLY A C 1
ATOM 790 O O . GLY A 1 103 ? -15.411 -2.995 23.909 1.00 88.88 103 GLY A O 1
ATOM 791 N N . ALA A 1 104 ? -13.437 -2.032 23.465 1.00 86.00 104 ALA A N 1
ATOM 792 C CA . ALA A 1 104 ? -13.188 -1.609 24.844 1.00 86.00 104 ALA A CA 1
ATOM 793 C C . ALA A 1 104 ? -14.159 -0.515 25.319 1.00 86.00 104 ALA A C 1
ATOM 795 O O . ALA A 1 104 ? -14.476 -0.448 26.506 1.00 86.00 104 ALA A O 1
ATOM 796 N N . SER A 1 105 ? -14.632 0.347 24.415 1.00 77.50 105 SER A N 1
ATOM 797 C CA . SER A 1 105 ? -15.609 1.396 24.732 1.00 77.50 105 SER A CA 1
ATOM 798 C C . SER A 1 105 ? -17.004 0.819 24.979 1.00 77.50 105 SER A C 1
ATOM 800 O O . SER A 1 105 ? -17.670 1.242 25.921 1.00 77.50 105 SER A O 1
ATOM 802 N N . THR A 1 106 ? -17.410 -0.202 24.219 1.00 74.38 106 THR A N 1
ATOM 803 C CA . THR A 1 106 ? -18.661 -0.940 24.461 1.00 74.38 106 THR A CA 1
ATOM 804 C C . THR A 1 106 ? -18.660 -1.636 25.824 1.00 74.38 106 THR A C 1
ATOM 806 O O . THR A 1 106 ? -19.646 -1.554 26.548 1.00 74.38 106 THR A O 1
ATOM 809 N N . ALA A 1 107 ? -17.542 -2.253 26.222 1.00 68.38 107 ALA A N 1
ATOM 810 C CA . ALA A 1 107 ? -17.426 -2.942 27.510 1.00 68.38 107 ALA A CA 1
ATOM 811 C C . ALA A 1 107 ? -17.444 -2.004 28.733 1.00 68.38 107 ALA A C 1
ATOM 813 O O . ALA A 1 107 ? -17.738 -2.449 29.835 1.00 68.38 107 ALA A O 1
ATOM 814 N N . ARG A 1 108 ? -17.106 -0.718 28.557 1.00 65.88 108 ARG A N 1
ATOM 815 C CA . ARG A 1 108 ? -17.023 0.280 29.642 1.00 65.88 108 ARG A CA 1
ATOM 816 C C . ARG A 1 108 ? -18.335 1.039 29.882 1.00 65.88 108 ARG A C 1
ATOM 818 O O . ARG A 1 108 ? -18.435 1.757 30.870 1.00 65.88 108 ARG A O 1
ATOM 825 N N . GLY A 1 109 ? -19.286 0.940 28.950 1.00 59.34 109 GLY A N 1
ATOM 826 C CA . GLY A 1 109 ? -20.614 1.558 29.035 1.00 59.34 109 GLY A CA 1
ATOM 827 C C . GLY A 1 109 ? -21.709 0.642 29.595 1.00 59.34 109 GLY A C 1
ATOM 828 O O . GLY A 1 109 ? -22.845 1.093 29.721 1.00 59.34 109 GLY A O 1
ATOM 829 N N . MET A 1 110 ? -21.376 -0.617 29.903 1.00 51.34 110 MET A N 1
ATOM 830 C CA . MET A 1 110 ? -22.213 -1.571 30.645 1.00 51.34 110 MET A CA 1
ATOM 831 C C . MET A 1 110 ? -21.773 -1.618 32.106 1.00 51.34 110 MET A C 1
ATOM 833 O O . MET A 1 110 ? -22.668 -1.740 32.968 1.00 51.34 110 MET A O 1
#

Secondary structure (DSSP, 8-state):
-HHHHHHHHHHHHHHHHHHHHHHHHHHHHHHHHHHHHHHHHHHHHH--SHHHHHHHHHHHHHHHHHHHHHHHTTSS-HHHHHHHHHHHHHHHHHHHHHHHHHHHHHHH--

Radius of gyration: 21.81 Å; chains: 1; bounding box: 58×20×67 Å

Foldseek 3Di:
DVVVVVVVVVVVVVVVVVVVVLVVQLLVVLVVLLVVLVVLLVQLLVDQDPVSLVVSVVVLVVSVVVVVVCVVVVSHDPVSVVVSVVSSVVSVVSSVVSNVVNVVVVVVVD

pLDDT: mean 88.91, std 8.75, range [51.34, 97.88]